Protein AF-A0A4S0MYA8-F1 (afdb_monomer)

Radius of gyration: 13.38 Å; Cα contacts (8 Å, |Δi|>4): 203; chains: 1; bounding box: 32×28×34 Å

Structure (mmCIF, N/CA/C/O backbone):
data_AF-A0A4S0MYA8-F1
#
_entry.id   AF-A0A4S0MYA8-F1
#
loop_
_atom_site.group_PDB
_atom_site.id
_atom_site.type_symbol
_atom_site.label_atom_id
_atom_site.label_alt_id
_atom_site.label_comp_id
_atom_site.label_asym_id
_atom_site.label_entity_id
_atom_site.label_seq_id
_atom_site.pdbx_PDB_ins_code
_atom_site.Cartn_x
_atom_site.Cartn_y
_atom_site.Cartn_z
_atom_site.occupancy
_atom_site.B_iso_or_equiv
_atom_site.auth_seq_id
_atom_site.auth_comp_id
_atom_site.auth_asym_id
_atom_site.auth_atom_id
_atom_site.pdbx_PDB_model_num
ATOM 1 N N . PHE A 1 1 ? 4.389 2.746 -5.463 1.00 95.88 1 PHE A N 1
ATOM 2 C CA . PHE A 1 1 ? 3.873 4.110 -5.664 1.00 95.88 1 PHE A CA 1
ATOM 3 C C . PHE A 1 1 ? 4.952 5.030 -6.208 1.00 95.88 1 PHE A C 1
ATOM 5 O O . PHE A 1 1 ? 4.753 5.531 -7.304 1.00 95.88 1 PHE A O 1
ATOM 12 N N . ASP A 1 2 ? 6.108 5.176 -5.557 1.00 93.31 2 ASP A N 1
ATOM 13 C CA . ASP A 1 2 ? 7.175 6.086 -6.024 1.00 93.31 2 ASP A CA 1
ATOM 14 C C . ASP A 1 2 ? 7.650 5.793 -7.456 1.00 93.31 2 ASP A C 1
ATOM 16 O O . ASP A 1 2 ? 7.649 6.679 -8.307 1.00 93.31 2 ASP A O 1
ATOM 20 N N . GLY A 1 3 ? 7.946 4.524 -7.767 1.00 94.81 3 GLY A N 1
ATOM 21 C CA . GLY A 1 3 ? 8.323 4.119 -9.128 1.00 94.81 3 GLY A CA 1
ATOM 22 C C . GLY A 1 3 ? 7.231 4.392 -10.170 1.00 94.81 3 GLY A C 1
ATOM 23 O O . GLY A 1 3 ? 7.537 4.800 -11.284 1.00 94.81 3 GLY A O 1
ATOM 24 N N . PHE A 1 4 ? 5.957 4.251 -9.787 1.00 97.12 4 PHE A N 1
ATOM 25 C CA . PHE A 1 4 ? 4.827 4.585 -10.658 1.00 97.12 4 PHE A CA 1
ATOM 26 C C . PHE A 1 4 ? 4.721 6.096 -10.884 1.00 97.12 4 PHE A C 1
ATOM 28 O O . PHE A 1 4 ? 4.477 6.524 -12.002 1.00 97.12 4 PHE A O 1
ATOM 35 N N . LYS A 1 5 ? 4.935 6.917 -9.848 1.00 96.19 5 LYS A N 1
ATOM 36 C CA . LYS A 1 5 ? 4.947 8.384 -9.970 1.00 96.19 5 LYS A CA 1
ATOM 37 C C . LYS A 1 5 ? 6.093 8.869 -10.861 1.00 96.19 5 LYS A C 1
ATOM 39 O O . LYS A 1 5 ? 5.908 9.817 -11.616 1.00 96.19 5 LYS A O 1
ATOM 44 N N . ALA A 1 6 ? 7.252 8.214 -10.787 1.00 96.88 6 ALA A N 1
ATOM 45 C CA . ALA A 1 6 ? 8.412 8.542 -11.608 1.00 96.88 6 ALA A CA 1
ATOM 46 C C . ALA A 1 6 ? 8.240 8.117 -13.077 1.00 96.88 6 ALA A C 1
ATOM 48 O O . ALA A 1 6 ? 8.582 8.877 -13.979 1.00 96.88 6 ALA A O 1
ATOM 49 N N . ASN A 1 7 ? 7.727 6.907 -13.324 1.00 98.19 7 ASN A N 1
ATOM 50 C CA . ASN A 1 7 ? 7.475 6.394 -14.669 1.00 98.19 7 ASN A CA 1
ATOM 51 C C . ASN A 1 7 ? 6.335 5.351 -14.652 1.00 98.19 7 ASN A C 1
ATOM 53 O O . ASN A 1 7 ? 6.590 4.169 -14.387 1.00 98.19 7 ASN A O 1
ATOM 57 N N . PRO A 1 8 ? 5.085 5.766 -14.941 1.00 97.75 8 PRO A N 1
ATOM 58 C CA . PRO A 1 8 ? 3.929 4.872 -14.920 1.00 97.75 8 PRO A CA 1
ATOM 59 C C . PRO A 1 8 ? 4.054 3.697 -15.893 1.00 97.75 8 PRO A C 1
ATOM 61 O O . PRO A 1 8 ? 3.770 2.563 -15.514 1.00 97.75 8 PRO A O 1
ATOM 64 N N . ASP A 1 9 ? 4.520 3.951 -17.118 1.00 98.19 9 ASP A N 1
ATOM 65 C CA . ASP A 1 9 ? 4.594 2.937 -18.174 1.00 98.19 9 ASP A CA 1
ATOM 66 C C . ASP A 1 9 ? 5.592 1.836 -17.812 1.00 98.19 9 ASP A C 1
ATOM 68 O O . ASP A 1 9 ? 5.288 0.647 -17.916 1.00 98.19 9 ASP A O 1
ATOM 72 N N . TYR A 1 10 ? 6.767 2.226 -17.311 1.00 98.31 10 TYR A N 1
ATOM 73 C CA . TYR A 1 10 ? 7.773 1.273 -16.853 1.00 98.31 10 TYR A CA 1
ATOM 74 C C . TYR A 1 10 ? 7.289 0.482 -15.635 1.00 98.31 10 TYR A C 1
ATOM 76 O O . TYR A 1 10 ? 7.420 -0.741 -15.598 1.00 98.31 10 TYR A O 1
ATOM 84 N N . ALA A 1 11 ? 6.676 1.155 -14.655 1.00 98.12 11 ALA A N 1
ATOM 85 C CA . ALA A 1 11 ? 6.140 0.489 -13.474 1.00 98.12 11 ALA A CA 1
ATOM 86 C C . ALA A 1 11 ? 5.066 -0.549 -13.840 1.00 98.12 11 ALA A C 1
ATOM 88 O O . ALA A 1 11 ? 5.095 -1.664 -13.317 1.00 98.12 11 ALA A O 1
ATOM 89 N N . LEU A 1 12 ? 4.159 -0.213 -14.764 1.00 98.31 12 LEU A N 1
ATOM 90 C CA . LEU A 1 12 ? 3.141 -1.133 -15.271 1.00 98.31 12 LEU A CA 1
ATOM 91 C C . LEU A 1 12 ? 3.758 -2.298 -16.044 1.00 98.31 12 LEU A C 1
ATOM 93 O O . LEU A 1 12 ? 3.357 -3.438 -15.823 1.00 98.31 12 LEU A O 1
ATOM 97 N N . ALA A 1 13 ? 4.751 -2.043 -16.899 1.00 98.38 13 ALA A N 1
ATOM 98 C CA . ALA A 1 13 ? 5.447 -3.095 -17.632 1.00 98.38 13 ALA A CA 1
ATOM 99 C C . ALA A 1 13 ? 6.129 -4.093 -16.681 1.00 98.38 13 ALA A C 1
ATOM 101 O O . ALA A 1 13 ? 5.962 -5.303 -16.842 1.00 98.38 13 ALA A O 1
ATOM 102 N N . CYS A 1 14 ? 6.834 -3.612 -15.650 1.00 98.19 14 CYS A N 1
ATOM 103 C CA . CYS A 1 14 ? 7.450 -4.467 -14.632 1.00 98.19 14 CYS A CA 1
ATOM 104 C C . CYS A 1 14 ? 6.407 -5.280 -13.857 1.00 98.19 14 CYS A C 1
ATOM 106 O O . CYS A 1 14 ? 6.548 -6.493 -13.706 1.00 98.19 14 CYS A O 1
ATOM 108 N N . ALA A 1 15 ? 5.354 -4.613 -13.383 1.00 98.06 15 ALA A N 1
ATOM 109 C CA . ALA A 1 15 ? 4.293 -5.228 -12.599 1.00 98.06 15 ALA A CA 1
ATOM 110 C C . ALA A 1 15 ? 3.556 -6.318 -13.399 1.00 98.06 15 ALA A C 1
ATOM 112 O O . ALA A 1 15 ? 3.371 -7.431 -12.908 1.00 98.06 15 ALA A O 1
ATOM 113 N N . ARG A 1 16 ? 3.214 -6.029 -14.659 1.00 98.06 16 ARG A N 1
ATOM 114 C CA . ARG A 1 16 ? 2.579 -6.979 -15.577 1.00 98.06 16 ARG A CA 1
ATOM 115 C C . ARG A 1 16 ? 3.504 -8.144 -15.905 1.00 98.06 16 ARG A C 1
ATOM 117 O O . ARG A 1 16 ? 3.068 -9.280 -15.840 1.00 98.06 16 ARG A O 1
ATOM 124 N N . THR A 1 17 ? 4.785 -7.883 -16.165 1.00 98.50 17 THR A N 1
ATOM 125 C CA . THR A 1 17 ? 5.769 -8.949 -16.422 1.00 98.50 17 THR A CA 1
ATOM 126 C C . THR A 1 17 ? 5.848 -9.924 -15.248 1.00 98.50 17 THR A C 1
ATOM 128 O O . THR A 1 17 ? 5.856 -11.133 -15.454 1.00 98.50 17 THR A O 1
ATOM 131 N N . ALA A 1 18 ? 5.873 -9.416 -14.011 1.00 98.31 18 ALA A N 1
ATOM 132 C CA . ALA A 1 18 ? 5.880 -10.262 -12.821 1.00 98.31 18 ALA A CA 1
ATOM 133 C C . ALA A 1 18 ? 4.588 -11.087 -12.694 1.00 98.31 18 ALA A C 1
ATOM 135 O O . ALA A 1 18 ? 4.652 -12.285 -12.418 1.00 98.31 18 ALA A O 1
ATOM 136 N N . TYR A 1 19 ? 3.430 -10.461 -12.922 1.00 98.44 19 TYR A N 1
ATOM 137 C CA . TYR A 1 19 ? 2.133 -11.135 -12.887 1.00 98.44 19 TYR A CA 1
ATOM 138 C C . TYR A 1 19 ? 2.019 -12.232 -13.957 1.00 98.44 19 TYR A C 1
ATOM 140 O O . TYR A 1 19 ? 1.725 -13.380 -13.626 1.00 98.44 19 TYR A O 1
ATOM 148 N N . ASP A 1 20 ? 2.347 -11.913 -15.211 1.00 98.19 20 ASP A N 1
ATOM 149 C CA . ASP A 1 20 ? 2.302 -12.839 -16.349 1.00 98.19 20 ASP A CA 1
ATOM 150 C C . ASP A 1 20 ? 3.299 -14.003 -16.178 1.00 98.19 20 ASP A C 1
ATOM 152 O O . ASP A 1 20 ? 3.049 -15.117 -16.638 1.00 98.19 20 ASP A O 1
ATOM 156 N N . ALA A 1 21 ? 4.406 -13.782 -15.457 1.00 98.56 21 ALA A N 1
ATOM 157 C CA . ALA A 1 21 ? 5.361 -14.825 -15.074 1.00 98.56 21 ALA A CA 1
ATOM 158 C C . ALA A 1 21 ? 4.872 -15.734 -13.923 1.00 98.56 21 ALA A C 1
ATOM 160 O O . ALA A 1 21 ? 5.586 -16.657 -13.526 1.00 98.56 21 ALA A O 1
ATOM 161 N N . GLY A 1 22 ? 3.671 -15.500 -13.382 1.00 98.19 22 GLY A N 1
ATOM 162 C CA . GLY A 1 22 ? 3.042 -16.334 -12.356 1.00 98.19 22 GLY A CA 1
ATOM 163 C C . GLY A 1 22 ? 3.215 -15.839 -10.919 1.00 98.19 22 GLY A C 1
ATOM 164 O O . GLY A 1 22 ? 2.959 -16.598 -9.980 1.00 98.19 22 GLY A O 1
ATOM 165 N N . ALA A 1 23 ? 3.639 -14.588 -10.703 1.00 98.25 23 ALA A N 1
ATOM 166 C CA . ALA A 1 23 ? 3.658 -14.020 -9.359 1.00 98.25 23 ALA A CA 1
ATOM 167 C C . ALA A 1 23 ? 2.236 -13.981 -8.778 1.00 98.25 23 ALA A C 1
ATOM 169 O O . ALA A 1 23 ? 1.333 -13.357 -9.333 1.00 98.25 23 ALA A O 1
ATOM 170 N N . ARG A 1 24 ? 2.040 -14.617 -7.616 1.00 97.31 24 ARG A N 1
ATOM 171 C CA . ARG A 1 24 ? 0.737 -14.618 -6.932 1.00 97.31 24 ARG A CA 1
ATOM 172 C C . ARG A 1 24 ? 0.299 -13.210 -6.526 1.00 97.31 24 ARG A C 1
ATOM 174 O O . ARG A 1 24 ? -0.887 -12.913 -6.607 1.00 97.31 24 ARG A O 1
ATOM 181 N N . TRP A 1 25 ? 1.248 -12.397 -6.069 1.00 98.31 25 TRP A N 1
ATOM 182 C CA . TRP A 1 25 ? 1.021 -11.042 -5.582 1.00 98.31 25 TRP A CA 1
ATOM 183 C C . TRP A 1 25 ? 1.995 -10.072 -6.238 1.00 98.31 25 TRP A C 1
ATOM 185 O O . TRP A 1 25 ? 3.204 -10.307 -6.220 1.00 98.31 25 TRP A O 1
ATOM 195 N N . VAL A 1 26 ? 1.474 -8.952 -6.731 1.00 98.56 26 VAL A N 1
ATOM 196 C CA . VAL A 1 26 ? 2.268 -7.768 -7.068 1.00 98.56 26 VAL A CA 1
ATOM 197 C C . VAL A 1 26 ? 2.015 -6.712 -5.998 1.00 98.56 26 VAL A C 1
ATOM 199 O O . VAL A 1 26 ? 0.893 -6.237 -5.827 1.00 98.56 26 VAL A O 1
ATOM 202 N N . VAL A 1 27 ? 3.058 -6.362 -5.245 1.00 98.56 27 VAL A N 1
ATOM 203 C CA . VAL A 1 27 ? 2.941 -5.467 -4.087 1.00 98.56 27 VAL A CA 1
ATOM 204 C C . VAL A 1 27 ? 3.366 -4.054 -4.468 1.00 98.56 27 VAL A C 1
ATOM 206 O O . VAL A 1 27 ? 4.473 -3.825 -4.952 1.00 98.56 27 VAL A O 1
ATOM 209 N N . LEU A 1 28 ? 2.475 -3.093 -4.238 1.00 98.31 28 LEU A N 1
ATOM 210 C CA . LEU A 1 28 ? 2.709 -1.678 -4.484 1.00 98.31 28 LEU A CA 1
ATOM 211 C C . LEU A 1 28 ? 3.292 -1.029 -3.221 1.00 98.31 28 LEU A C 1
ATOM 213 O O . LEU A 1 28 ? 2.623 -0.955 -2.191 1.00 98.31 28 LEU A O 1
ATOM 217 N N . CYS A 1 29 ? 4.531 -0.540 -3.308 1.00 97.88 29 CYS A N 1
ATOM 218 C CA . CYS A 1 29 ? 5.252 0.013 -2.153 1.00 97.88 29 CYS A CA 1
ATOM 219 C C . CYS A 1 29 ? 5.233 1.549 -2.124 1.00 97.88 29 CYS A C 1
ATOM 221 O O . CYS A 1 29 ? 5.555 2.185 -3.132 1.00 97.88 29 CYS A O 1
ATOM 223 N N . ASP A 1 30 ? 4.858 2.154 -0.996 1.00 97.25 30 ASP A N 1
ATOM 224 C CA . ASP A 1 30 ? 5.001 3.594 -0.718 1.00 97.25 30 ASP A CA 1
ATOM 225 C C . ASP A 1 30 ? 6.281 3.783 0.090 1.00 97.25 30 ASP A C 1
ATOM 227 O O . ASP A 1 30 ? 6.251 3.893 1.314 1.00 97.25 30 ASP A O 1
ATOM 231 N N . THR A 1 31 ? 7.422 3.686 -0.594 1.00 92.50 31 THR A N 1
ATOM 232 C CA . THR A 1 31 ? 8.740 3.598 0.043 1.00 92.50 31 THR A CA 1
ATOM 233 C C . THR A 1 31 ? 9.081 4.880 0.790 1.00 92.50 31 THR A C 1
ATOM 235 O O . THR A 1 31 ? 9.627 4.800 1.887 1.00 92.50 31 THR A O 1
ATOM 238 N N . ASN A 1 32 ? 8.719 6.039 0.239 1.00 93.06 32 ASN A N 1
ATOM 239 C CA . ASN A 1 32 ? 8.917 7.338 0.879 1.00 93.06 32 ASN A CA 1
ATOM 240 C C . ASN A 1 32 ? 7.905 7.643 2.008 1.00 93.06 32 ASN A C 1
ATOM 242 O O . ASN A 1 32 ? 8.119 8.584 2.763 1.00 93.06 32 ASN A O 1
ATOM 246 N N . GLY A 1 33 ? 6.793 6.901 2.114 1.00 94.00 33 GLY A N 1
ATOM 247 C CA . GLY A 1 33 ? 5.764 7.101 3.153 1.00 94.00 33 GLY A CA 1
ATOM 248 C C . GLY A 1 33 ? 4.991 8.426 3.057 1.00 94.00 33 GLY A C 1
ATOM 249 O O . GLY A 1 33 ? 4.453 8.923 4.052 1.00 94.00 33 GLY A O 1
ATOM 250 N N . GLY A 1 34 ? 4.978 9.036 1.868 1.00 93.94 34 GLY A N 1
ATOM 251 C CA . GLY A 1 34 ? 4.415 10.368 1.623 1.00 93.94 34 GLY A CA 1
ATOM 252 C C . GLY A 1 34 ? 3.226 10.397 0.664 1.00 93.94 34 GLY A C 1
ATOM 253 O O . GLY A 1 34 ? 2.701 11.477 0.384 1.00 93.94 34 GLY A O 1
ATOM 254 N N . THR A 1 35 ? 2.810 9.250 0.121 1.00 97.56 35 THR A N 1
ATOM 255 C CA . THR A 1 35 ? 1.677 9.200 -0.812 1.00 97.56 35 THR A CA 1
ATOM 256 C C . THR A 1 35 ? 0.372 9.451 -0.060 1.00 97.56 35 THR A C 1
ATOM 258 O O . THR A 1 35 ? 0.186 8.937 1.037 1.00 97.56 35 THR A O 1
ATOM 261 N N . GLN A 1 36 ? -0.540 10.244 -0.625 1.00 97.69 36 GLN A N 1
ATOM 262 C CA . GLN A 1 36 ? -1.829 10.519 0.016 1.00 97.69 36 GLN A CA 1
ATOM 263 C C . GLN A 1 36 ? -2.894 9.467 -0.350 1.00 97.69 36 GLN A C 1
ATOM 265 O O . GLN A 1 36 ? -2.842 8.912 -1.453 1.00 97.69 36 GLN A O 1
ATOM 270 N N . PRO A 1 37 ? -3.918 9.227 0.495 1.00 98.44 37 PRO A N 1
ATOM 271 C CA . PRO A 1 37 ? -4.919 8.181 0.252 1.00 98.44 37 PRO A CA 1
ATOM 272 C C . PRO A 1 37 ? -5.642 8.280 -1.102 1.00 98.44 37 PRO A C 1
ATOM 274 O O . PRO A 1 37 ? -5.902 7.269 -1.757 1.00 98.44 37 PRO A O 1
ATOM 277 N N . SER A 1 38 ? -5.935 9.498 -1.566 1.00 98.25 38 SER A N 1
ATOM 278 C CA . SER A 1 38 ? -6.554 9.732 -2.879 1.00 98.25 38 SER A CA 1
ATOM 279 C C . SER A 1 38 ? -5.629 9.364 -4.044 1.00 98.25 38 SER A C 1
ATOM 281 O O . SER A 1 38 ? -6.085 8.809 -5.046 1.00 98.25 38 SER A O 1
ATOM 283 N N . GLU A 1 39 ? -4.326 9.619 -3.909 1.00 97.94 39 GLU A N 1
ATOM 284 C CA . GLU A 1 39 ? -3.323 9.198 -4.887 1.00 97.94 39 GLU A CA 1
ATOM 285 C C . GLU A 1 39 ? -3.174 7.677 -4.901 1.00 97.94 39 GLU A C 1
ATOM 287 O O . GLU A 1 39 ? -3.101 7.092 -5.981 1.00 97.94 39 GLU A O 1
ATOM 292 N N . VAL A 1 40 ? -3.171 7.030 -3.725 1.00 98.69 40 VAL A N 1
ATOM 293 C CA . VAL A 1 40 ? -3.137 5.564 -3.616 1.00 98.69 40 VAL A CA 1
ATOM 294 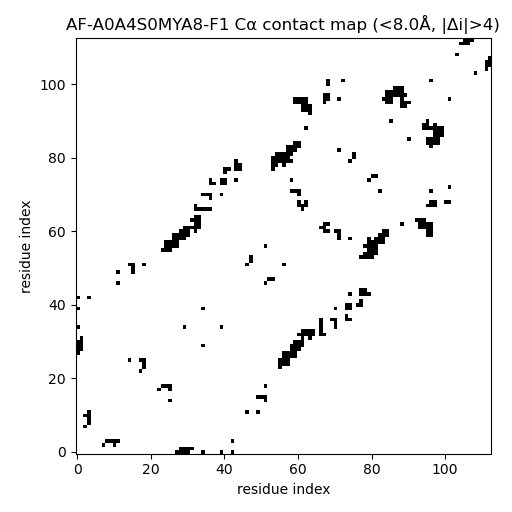C C . VAL A 1 40 ? -4.289 4.953 -4.404 1.00 98.69 40 VAL A C 1
ATOM 296 O O . VAL A 1 40 ? -4.042 4.107 -5.262 1.00 98.69 40 VAL A O 1
ATOM 299 N N . ARG A 1 41 ? -5.522 5.424 -4.174 1.00 98.62 41 ARG A N 1
ATOM 300 C CA . ARG A 1 41 ? -6.711 4.949 -4.892 1.00 98.62 41 ARG A CA 1
ATOM 301 C C . ARG A 1 41 ? -6.548 5.087 -6.408 1.00 98.62 41 ARG A C 1
ATOM 303 O O . ARG A 1 41 ? -6.663 4.095 -7.121 1.00 98.62 41 ARG A O 1
ATOM 310 N N . SER A 1 42 ? -6.190 6.281 -6.889 1.00 98.56 42 SER A N 1
ATOM 311 C CA . SER A 1 42 ? -6.021 6.529 -8.329 1.00 98.56 42 SER A CA 1
ATOM 312 C C . SER A 1 42 ? -4.923 5.664 -8.958 1.00 98.56 42 SER A C 1
ATOM 314 O O . SER A 1 42 ? -5.070 5.191 -10.085 1.00 98.56 42 SER A O 1
ATOM 316 N N . ILE A 1 43 ? -3.809 5.449 -8.255 1.00 98.56 43 ILE A N 1
ATOM 317 C CA . ILE A 1 43 ? -2.711 4.615 -8.757 1.00 98.56 43 ILE A CA 1
ATOM 318 C C . ILE A 1 43 ? -3.130 3.142 -8.790 1.00 98.56 43 ILE A C 1
ATOM 320 O O . ILE A 1 43 ? -2.878 2.479 -9.793 1.00 98.56 43 ILE A O 1
ATOM 324 N N . VAL A 1 44 ? -3.800 2.635 -7.752 1.00 98.75 44 VAL A N 1
ATOM 325 C CA . VAL A 1 44 ? -4.320 1.257 -7.734 1.00 98.75 44 VAL A CA 1
ATOM 326 C C . VAL A 1 44 ? -5.300 1.031 -8.886 1.00 98.75 44 VAL A C 1
ATOM 328 O O . VAL A 1 44 ? -5.139 0.069 -9.631 1.00 98.75 44 VAL A O 1
ATOM 331 N N . GLU A 1 45 ? -6.255 1.939 -9.098 1.00 98.69 45 GLU A N 1
ATOM 332 C CA . GLU A 1 45 ? -7.217 1.859 -10.207 1.00 98.69 45 GLU A CA 1
ATOM 333 C C . GLU A 1 45 ? -6.515 1.810 -11.574 1.00 98.69 45 GLU A C 1
ATOM 335 O O . GLU A 1 45 ? -6.895 1.023 -12.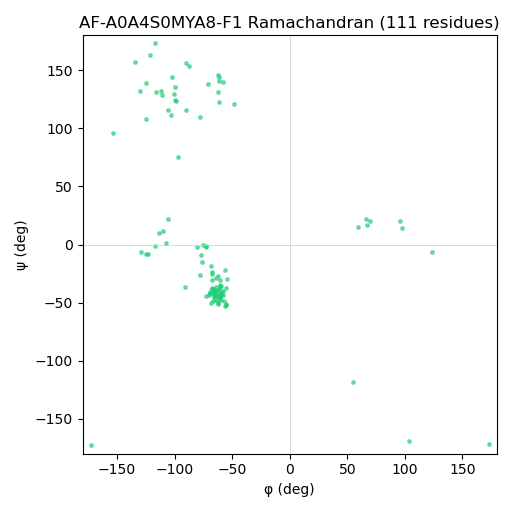441 1.00 98.69 45 GLU A O 1
ATOM 340 N N . LYS A 1 4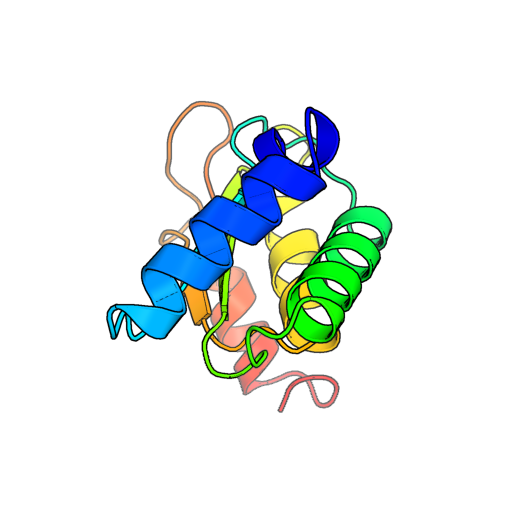6 ? -5.443 2.593 -11.762 1.00 98.56 46 LYS A N 1
ATOM 341 C CA . LYS A 1 46 ? -4.623 2.555 -12.985 1.00 98.56 46 LYS A CA 1
ATOM 342 C C . LYS A 1 46 ? -3.862 1.243 -13.144 1.00 98.56 46 LYS A C 1
ATOM 344 O O . LYS A 1 46 ? -3.754 0.755 -14.262 1.00 98.56 46 LYS A O 1
ATOM 349 N N . VAL A 1 47 ? -3.341 0.666 -12.061 1.00 98.56 47 VAL A N 1
ATOM 350 C CA . VAL A 1 47 ? -2.672 -0.646 -12.099 1.00 98.56 47 VAL A CA 1
ATOM 351 C C . VAL A 1 47 ? -3.664 -1.751 -12.466 1.00 98.56 47 VAL A C 1
ATOM 353 O O . VAL A 1 47 ? -3.355 -2.591 -13.313 1.00 98.56 47 VAL A O 1
ATOM 356 N N . ILE A 1 48 ? -4.881 -1.698 -11.918 1.00 98.50 48 ILE A N 1
ATOM 357 C CA . ILE A 1 48 ? -5.962 -2.626 -12.264 1.00 98.50 48 ILE A CA 1
ATOM 358 C C . ILE A 1 48 ? -6.387 -2.456 -13.726 1.00 98.50 48 ILE A C 1
ATOM 360 O O . ILE A 1 48 ? -6.435 -3.436 -14.467 1.00 98.50 48 ILE A O 1
ATOM 364 N N . GLY A 1 49 ? -6.612 -1.220 -14.183 1.00 98.12 49 GLY A N 1
ATOM 365 C CA . GLY A 1 49 ? -6.890 -0.918 -15.593 1.00 98.12 49 GLY A CA 1
ATOM 366 C C . GLY A 1 49 ? -5.734 -1.291 -16.532 1.00 98.12 49 GLY A C 1
ATOM 367 O O . GLY A 1 49 ? -5.955 -1.639 -17.689 1.00 98.12 49 GLY A O 1
ATOM 368 N N . GLY A 1 50 ? -4.506 -1.295 -16.010 1.00 96.81 50 GLY A N 1
ATOM 369 C CA . GLY A 1 50 ? -3.296 -1.792 -16.659 1.00 96.81 50 GLY A CA 1
ATOM 370 C C . GLY A 1 50 ? -3.217 -3.316 -16.750 1.00 96.81 50 GLY A C 1
ATOM 371 O O . GLY A 1 50 ? -2.265 -3.822 -17.344 1.00 96.81 50 GLY A O 1
ATOM 372 N N . GLY A 1 51 ? -4.214 -4.036 -16.224 1.00 96.62 51 GLY A N 1
ATOM 373 C CA . GLY A 1 51 ? -4.465 -5.466 -16.407 1.00 96.62 51 GLY A CA 1
ATOM 374 C C . GLY A 1 51 ? -3.915 -6.389 -15.328 1.00 96.62 51 GLY A C 1
ATOM 375 O O . GLY A 1 51 ? -3.774 -7.578 -15.595 1.00 96.62 51 GLY A O 1
ATOM 376 N N . ILE A 1 52 ? -3.621 -5.868 -14.134 1.00 98.12 52 ILE A N 1
ATOM 377 C CA . ILE A 1 52 ? -3.295 -6.692 -12.963 1.00 98.12 52 ILE A CA 1
ATOM 378 C C . ILE A 1 52 ? -4.522 -6.725 -12.046 1.00 98.12 52 ILE A C 1
ATOM 380 O O . ILE A 1 52 ? -4.870 -5.689 -11.479 1.00 98.12 52 ILE A O 1
ATOM 384 N N . PRO A 1 53 ? -5.204 -7.870 -11.886 1.00 98.12 53 PRO A N 1
ATOM 385 C CA . PRO A 1 53 ? -6.409 -7.954 -11.066 1.00 98.12 53 PRO A CA 1
ATOM 386 C C . PRO A 1 53 ? -6.165 -7.531 -9.611 1.00 98.12 53 PRO A C 1
ATOM 388 O O . PRO A 1 53 ? -5.144 -7.876 -9.018 1.00 98.12 53 PRO A O 1
ATOM 391 N N . GLY A 1 54 ? -7.111 -6.800 -9.014 1.00 97.94 54 GLY A N 1
ATOM 392 C CA . GLY A 1 54 ? -6.976 -6.290 -7.641 1.00 97.94 54 GLY A CA 1
ATOM 393 C C . GLY A 1 54 ? -6.820 -7.386 -6.577 1.00 97.94 54 GLY A C 1
ATOM 394 O O . GLY A 1 54 ? -6.098 -7.209 -5.595 1.00 97.94 54 GLY A O 1
ATOM 395 N N . ASP A 1 55 ? -7.407 -8.561 -6.811 1.00 97.81 55 ASP A N 1
ATOM 396 C CA . ASP A 1 55 ? -7.255 -9.757 -5.976 1.00 97.81 55 ASP A CA 1
ATOM 397 C C . ASP A 1 55 ? -5.886 -10.446 -6.095 1.00 97.81 55 ASP A C 1
ATOM 399 O O . ASP A 1 55 ? -5.606 -11.377 -5.343 1.00 97.81 55 ASP A O 1
ATOM 403 N N . HIS A 1 56 ? -5.010 -9.923 -6.954 1.00 98.44 56 HIS A N 1
ATOM 404 C CA . HIS A 1 56 ? -3.589 -10.251 -7.059 1.00 98.44 56 HIS A CA 1
ATOM 405 C C . HIS A 1 56 ? -2.673 -9.073 -6.681 1.00 98.44 56 HIS A C 1
ATOM 407 O O . HIS A 1 56 ? -1.452 -9.146 -6.852 1.00 98.44 56 HIS A O 1
ATOM 413 N N . LEU A 1 57 ? -3.228 -7.989 -6.127 1.00 98.75 57 LEU A N 1
ATOM 414 C CA . LEU A 1 57 ? -2.462 -6.839 -5.654 1.00 98.75 57 LEU A CA 1
ATOM 415 C C . LEU A 1 57 ? -2.302 -6.825 -4.133 1.00 98.75 57 LEU A C 1
ATOM 417 O O . LEU A 1 57 ? -3.217 -7.164 -3.374 1.00 98.75 57 LEU A O 1
ATOM 421 N N . GLY A 1 5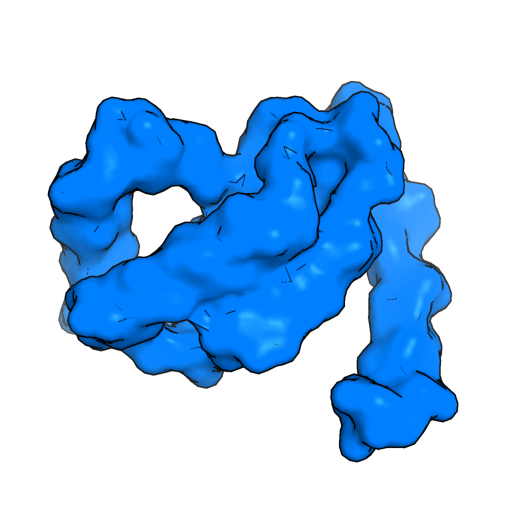8 ? -1.128 -6.359 -3.707 1.00 98.69 58 GLY A N 1
ATOM 422 C CA . GLY A 1 58 ? -0.818 -6.013 -2.325 1.00 98.69 58 GLY A CA 1
ATOM 423 C C . GLY A 1 58 ? -0.391 -4.553 -2.160 1.00 98.69 58 GLY A C 1
ATOM 424 O O . GLY A 1 58 ? -0.000 -3.900 -3.127 1.00 98.69 58 GLY A O 1
ATOM 425 N N . ILE A 1 59 ? -0.415 -4.052 -0.926 1.00 98.81 59 ILE A N 1
ATOM 426 C CA . ILE A 1 59 ? 0.146 -2.748 -0.544 1.00 98.81 59 ILE A CA 1
ATOM 427 C C . ILE A 1 59 ? 1.160 -2.894 0.593 1.00 98.81 59 ILE A C 1
ATOM 429 O O . ILE A 1 59 ? 0.914 -3.628 1.547 1.00 98.81 59 ILE A O 1
ATOM 433 N N . HIS A 1 60 ? 2.268 -2.156 0.505 1.00 98.69 60 HIS A N 1
ATOM 434 C CA . HIS A 1 60 ? 3.219 -1.926 1.597 1.00 98.69 60 HIS A CA 1
ATOM 435 C C . HIS A 1 60 ? 3.391 -0.417 1.791 1.00 98.69 60 HIS A C 1
ATOM 437 O O . HIS A 1 60 ? 3.981 0.250 0.938 1.00 98.69 60 HIS A O 1
ATOM 443 N N . ALA A 1 61 ? 2.852 0.131 2.881 1.00 98.50 61 ALA A N 1
ATOM 444 C CA . ALA A 1 61 ? 2.879 1.568 3.153 1.00 98.50 61 ALA A CA 1
ATOM 445 C C . ALA A 1 61 ? 3.768 1.907 4.356 1.00 98.50 61 ALA A C 1
ATOM 447 O O . ALA A 1 61 ? 3.635 1.291 5.418 1.00 98.50 61 ALA A O 1
ATOM 448 N N . HIS A 1 62 ? 4.635 2.908 4.186 1.00 98.56 62 HIS A N 1
ATOM 449 C CA . HIS A 1 62 ? 5.392 3.527 5.274 1.00 98.56 62 HIS A CA 1
ATOM 450 C C . HIS A 1 62 ? 4.641 4.717 5.883 1.00 98.56 62 HIS A C 1
ATOM 452 O O . HIS A 1 62 ? 3.779 5.314 5.237 1.00 98.56 62 HIS A O 1
ATOM 458 N N . ASP A 1 63 ? 4.960 5.040 7.138 1.00 98.38 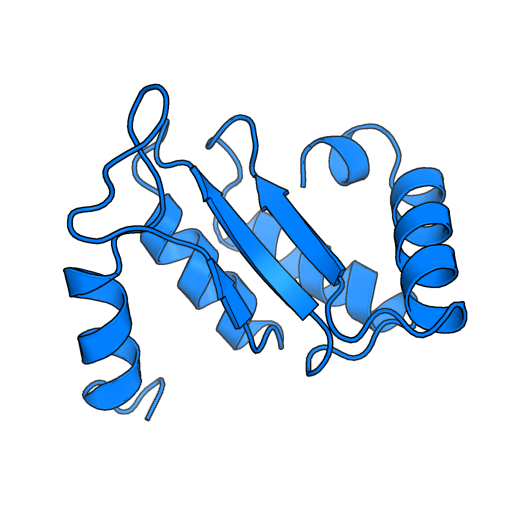63 ASP A N 1
ATOM 459 C CA . ASP A 1 63 ? 4.200 5.982 7.971 1.00 98.38 63 ASP A CA 1
ATOM 460 C C . ASP A 1 63 ? 4.873 7.353 8.155 1.00 98.38 63 ASP A C 1
ATOM 462 O O . ASP A 1 63 ? 4.564 8.079 9.095 1.00 98.38 63 ASP A O 1
ATOM 466 N N . ASP A 1 64 ? 5.785 7.743 7.258 1.00 98.25 64 ASP A N 1
ATOM 467 C CA . ASP A 1 64 ? 6.541 9.009 7.329 1.00 98.25 64 ASP A CA 1
ATOM 468 C C . ASP A 1 64 ? 5.654 10.261 7.439 1.00 98.25 64 ASP A C 1
ATOM 470 O O . ASP A 1 64 ? 6.037 11.247 8.066 1.00 98.25 64 ASP A O 1
ATOM 474 N N . THR A 1 65 ? 4.444 10.215 6.877 1.00 96.94 65 THR A N 1
ATOM 475 C CA . THR A 1 65 ? 3.439 11.289 6.986 1.00 96.94 65 THR A CA 1
ATOM 476 C C . THR A 1 65 ? 2.229 10.921 7.854 1.00 96.94 65 THR A C 1
ATOM 478 O O . THR A 1 65 ? 1.221 11.632 7.852 1.00 96.94 65 THR A O 1
ATOM 481 N N . GLY A 1 66 ? 2.302 9.815 8.603 1.00 97.62 66 GLY A N 1
ATOM 482 C CA . GLY A 1 66 ? 1.211 9.319 9.451 1.00 97.62 66 GLY A CA 1
ATOM 483 C C . GLY A 1 66 ? 0.007 8.774 8.672 1.00 97.62 66 GLY A C 1
ATOM 484 O O . GLY A 1 66 ? -1.109 8.752 9.194 1.00 97.62 66 GLY A O 1
ATOM 485 N N . GLN A 1 67 ? 0.196 8.413 7.398 1.00 98.00 67 GLN A N 1
ATOM 486 C CA . GLN A 1 67 ? -0.872 7.970 6.497 1.00 98.00 67 GLN A CA 1
ATOM 487 C C . GLN A 1 67 ? -0.846 6.465 6.203 1.00 98.00 67 GLN A C 1
ATOM 489 O O . GLN A 1 67 ? -1.708 5.999 5.463 1.00 98.00 67 GLN A O 1
ATOM 494 N N . ALA A 1 68 ? 0.067 5.661 6.760 1.00 98.56 68 ALA A N 1
ATOM 495 C CA . ALA A 1 68 ? 0.240 4.268 6.329 1.00 98.56 68 ALA A CA 1
ATOM 496 C C . ALA A 1 68 ? -1.033 3.423 6.487 1.00 98.56 68 ALA A C 1
ATOM 498 O O . ALA A 1 68 ? -1.386 2.635 5.604 1.00 98.56 68 ALA A O 1
ATOM 499 N N . VAL A 1 69 ? -1.759 3.612 7.594 1.00 98.62 69 VAL A N 1
ATOM 500 C CA . VAL A 1 69 ? -3.046 2.942 7.844 1.00 98.62 69 VAL A CA 1
ATOM 501 C C . VAL A 1 69 ? -4.110 3.416 6.852 1.00 98.62 69 VAL A C 1
ATOM 503 O O . VAL A 1 69 ? -4.775 2.588 6.232 1.00 98.62 69 VAL A O 1
ATOM 506 N N . ALA A 1 70 ? -4.246 4.731 6.662 1.00 98.50 70 ALA A N 1
ATOM 507 C CA . ALA A 1 70 ? -5.231 5.308 5.747 1.00 98.50 70 ALA A CA 1
ATOM 508 C C . ALA A 1 70 ? -4.972 4.887 4.291 1.00 98.50 70 ALA A C 1
ATOM 510 O O . ALA A 1 70 ? -5.894 4.469 3.595 1.00 98.50 70 ALA A O 1
ATOM 511 N N . ASN A 1 71 ? -3.712 4.904 3.861 1.00 98.75 71 ASN A N 1
ATOM 512 C CA . ASN A 1 71 ? -3.266 4.436 2.551 1.00 98.75 71 ASN A CA 1
ATOM 513 C C . ASN A 1 71 ? -3.572 2.952 2.340 1.00 98.75 71 ASN A C 1
ATOM 515 O O . ASN A 1 71 ? -4.062 2.568 1.280 1.00 98.75 71 ASN A O 1
ATOM 519 N N . SER A 1 72 ? -3.333 2.120 3.356 1.00 98.75 72 SER A N 1
ATOM 520 C CA . SER A 1 72 ? -3.630 0.686 3.287 1.00 98.75 72 SER A CA 1
ATOM 521 C C . SER A 1 72 ? -5.123 0.421 3.081 1.00 98.75 72 SER A C 1
ATOM 523 O O . SER A 1 72 ? -5.492 -0.390 2.234 1.00 98.75 72 SER A O 1
ATOM 525 N N . LEU A 1 73 ? -5.990 1.138 3.802 1.00 98.56 73 LEU A N 1
ATOM 526 C CA . LEU A 1 73 ? -7.443 1.017 3.649 1.00 98.56 73 LEU A CA 1
ATOM 527 C C . LEU A 1 73 ? -7.925 1.575 2.303 1.00 98.56 73 LEU A C 1
ATOM 529 O O . LEU A 1 73 ? -8.719 0.924 1.630 1.00 98.56 73 LEU A O 1
ATOM 533 N N . ALA A 1 74 ? -7.385 2.714 1.859 1.00 98.50 74 ALA A N 1
ATOM 534 C CA . ALA A 1 74 ? -7.706 3.292 0.554 1.00 98.50 74 ALA A CA 1
ATOM 535 C C . ALA A 1 74 ? -7.346 2.349 -0.605 1.00 98.50 74 ALA A C 1
ATOM 537 O O . ALA A 1 74 ? -8.081 2.259 -1.589 1.00 98.50 74 ALA A O 1
ATOM 538 N N . ALA A 1 75 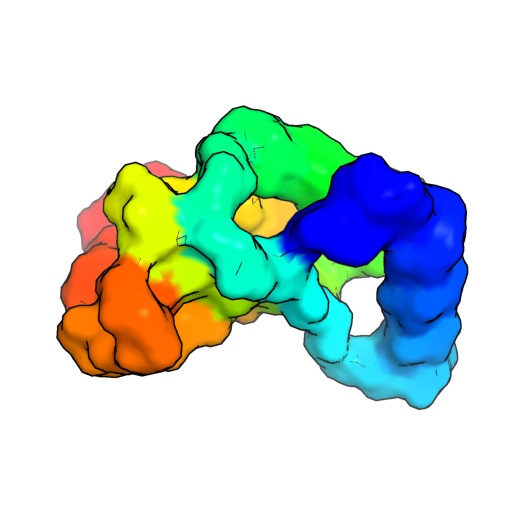? -6.244 1.604 -0.485 1.00 98.62 75 ALA A N 1
ATOM 539 C CA . ALA A 1 75 ? -5.886 0.576 -1.452 1.00 98.62 75 ALA A CA 1
ATOM 540 C C . ALA A 1 75 ? -6.890 -0.587 -1.464 1.00 98.62 75 ALA A C 1
ATOM 542 O O . ALA A 1 75 ? -7.253 -1.061 -2.542 1.00 98.62 75 ALA A O 1
ATOM 543 N N . VAL A 1 76 ? -7.367 -1.031 -0.293 1.00 98.25 76 VAL A N 1
ATOM 544 C CA . VAL A 1 76 ? -8.398 -2.081 -0.194 1.00 98.25 76 VAL A CA 1
ATOM 545 C C . VAL A 1 76 ? -9.698 -1.649 -0.868 1.00 98.25 76 VAL A C 1
ATOM 547 O O . VAL A 1 76 ? -10.258 -2.418 -1.655 1.00 98.25 76 VAL A O 1
ATOM 550 N N . GLU A 1 77 ? -10.145 -0.416 -0.616 1.00 98.00 77 GLU A N 1
ATOM 551 C CA . GLU A 1 77 ? -11.324 0.173 -1.267 1.00 98.00 77 GLU A CA 1
ATOM 552 C C . GLU A 1 77 ? -11.165 0.232 -2.791 1.00 98.00 77 GLU A C 1
ATOM 554 O O . GLU A 1 77 ? -12.128 0.009 -3.521 1.00 98.00 77 GLU A O 1
ATOM 559 N N . ALA A 1 78 ? -9.946 0.486 -3.274 1.00 98.38 78 ALA A N 1
ATOM 560 C CA . ALA A 1 78 ? -9.613 0.511 -4.696 1.00 98.38 78 ALA A CA 1
ATOM 561 C C . ALA A 1 78 ? -9.464 -0.889 -5.328 1.00 98.38 78 ALA A C 1
ATOM 563 O O . ALA A 1 78 ? -9.353 -0.997 -6.547 1.00 98.38 78 ALA A O 1
ATOM 564 N N . GLY A 1 79 ? -9.467 -1.962 -4.528 1.00 97.88 79 GLY A N 1
ATOM 565 C CA . GLY A 1 79 ? -9.482 -3.346 -5.011 1.00 97.88 79 GLY A CA 1
ATOM 566 C C . GLY A 1 79 ? -8.337 -4.239 -4.529 1.00 97.88 79 GLY A C 1
ATOM 567 O O . GLY A 1 79 ? -8.405 -5.440 -4.774 1.00 97.88 79 GLY A O 1
ATOM 568 N N . VAL A 1 80 ? -7.330 -3.712 -3.820 1.00 98.25 80 VAL A N 1
ATOM 569 C CA . VAL A 1 80 ? -6.220 -4.505 -3.245 1.00 98.25 80 VAL A CA 1
ATOM 570 C C . VAL A 1 80 ? -6.740 -5.521 -2.224 1.00 98.25 80 VAL A C 1
ATOM 572 O O . VAL A 1 80 ? -7.708 -5.255 -1.503 1.00 98.25 80 VAL A O 1
ATOM 575 N N . ARG A 1 81 ? -6.100 -6.696 -2.137 1.00 97.56 81 ARG A N 1
ATOM 576 C CA . ARG A 1 81 ? -6.504 -7.769 -1.204 1.00 97.56 81 ARG A CA 1
ATOM 577 C C . ARG A 1 81 ? -5.421 -8.237 -0.235 1.00 97.56 81 ARG A C 1
ATOM 579 O O . ARG A 1 81 ? -5.743 -8.962 0.703 1.00 97.56 81 ARG A O 1
ATOM 586 N N . GLN A 1 82 ? -4.177 -7.788 -0.387 1.0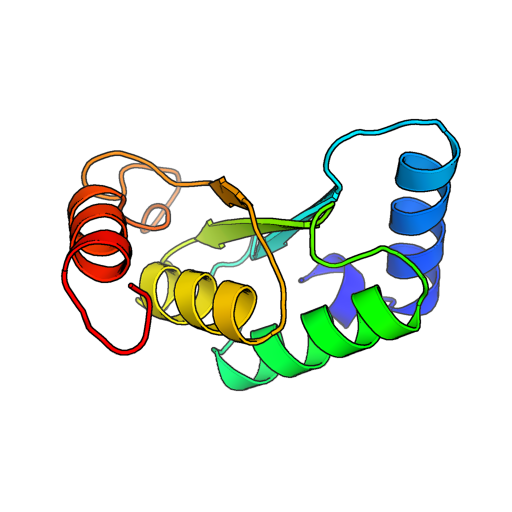0 98.44 82 GLN A N 1
ATOM 587 C CA . GLN A 1 82 ? -3.118 -8.018 0.596 1.00 98.44 82 GLN A CA 1
ATOM 588 C C . GLN A 1 82 ? -2.624 -6.695 1.197 1.00 98.44 82 GLN A C 1
ATOM 590 O O . GLN A 1 82 ? -2.267 -5.772 0.474 1.00 98.44 82 GLN A O 1
ATOM 595 N N . ILE A 1 83 ? -2.533 -6.624 2.524 1.00 98.62 83 ILE A N 1
ATOM 596 C CA . ILE A 1 83 ? -1.845 -5.535 3.229 1.00 98.62 83 ILE A CA 1
ATOM 597 C C . ILE A 1 83 ? -0.577 -6.103 3.866 1.00 98.62 83 ILE A C 1
ATOM 599 O O . ILE A 1 83 ? -0.640 -7.099 4.588 1.00 98.62 83 ILE A O 1
ATOM 603 N N . GLN A 1 84 ? 0.560 -5.460 3.615 1.00 98.69 84 GLN A N 1
ATOM 604 C CA . GLN A 1 84 ? 1.807 -5.662 4.341 1.00 98.69 84 GLN A CA 1
ATOM 605 C C . GLN A 1 84 ? 1.981 -4.550 5.374 1.00 98.69 84 GLN A C 1
ATOM 607 O O . GLN A 1 84 ? 1.741 -3.374 5.109 1.00 98.69 84 GLN A O 1
ATOM 612 N N . GLY A 1 85 ? 2.386 -4.949 6.571 1.00 98.25 85 GLY A N 1
ATOM 613 C CA . GLY A 1 85 ? 2.579 -4.066 7.707 1.00 98.25 85 GLY A CA 1
ATOM 614 C C . GLY A 1 85 ? 3.226 -4.829 8.851 1.00 98.25 85 GLY A C 1
ATOM 615 O O . GLY A 1 85 ? 3.616 -5.990 8.704 1.00 98.25 85 GLY A O 1
ATOM 616 N N . THR A 1 86 ? 3.322 -4.190 10.008 1.00 98.75 86 THR A N 1
ATOM 617 C CA . THR A 1 86 ? 3.942 -4.778 11.198 1.00 98.75 86 THR A CA 1
ATOM 618 C C . THR A 1 86 ? 3.089 -4.546 12.441 1.00 98.75 86 THR A C 1
ATOM 620 O O . THR A 1 86 ? 2.262 -3.631 12.512 1.00 98.75 86 THR A O 1
ATOM 623 N N . LEU A 1 87 ? 3.269 -5.401 13.451 1.00 98.38 87 LEU A N 1
ATOM 624 C CA . LEU A 1 87 ? 2.647 -5.199 14.759 1.00 98.38 87 LEU A CA 1
ATOM 625 C C . LEU A 1 87 ? 3.181 -3.896 15.369 1.00 98.38 87 LEU A C 1
ATOM 627 O O . LEU A 1 87 ? 4.388 -3.672 15.379 1.00 98.38 87 LEU A O 1
ATOM 631 N N . ASN A 1 88 ? 2.288 -3.038 15.861 1.00 98.06 88 ASN A N 1
ATOM 632 C CA . ASN A 1 88 ? 2.605 -1.691 16.356 1.00 98.06 88 ASN A CA 1
ATOM 633 C C . ASN A 1 88 ? 3.252 -0.755 15.320 1.00 98.06 88 ASN A C 1
ATOM 635 O O . ASN A 1 88 ? 3.800 0.273 15.703 1.00 98.06 88 ASN A O 1
ATOM 639 N N . GLY A 1 89 ? 3.205 -1.089 14.026 1.00 98.06 89 GLY A N 1
ATOM 640 C CA . GLY A 1 89 ? 3.768 -0.250 12.966 1.00 98.06 89 GLY A CA 1
ATOM 641 C C . GLY A 1 89 ? 5.294 -0.126 12.997 1.00 98.06 89 GLY A C 1
ATOM 642 O O . GLY A 1 89 ? 5.842 0.760 12.353 1.00 98.06 89 GLY A O 1
ATOM 643 N N . ILE A 1 90 ? 6.015 -0.997 13.712 1.00 98.25 90 ILE A N 1
ATOM 644 C CA . ILE A 1 90 ? 7.482 -0.930 13.772 1.00 98.25 90 ILE A CA 1
ATOM 645 C C . ILE A 1 90 ? 8.124 -1.118 12.389 1.00 98.25 90 ILE A C 1
ATOM 647 O O . ILE A 1 90 ? 7.687 -1.940 11.579 1.00 98.25 90 ILE A O 1
ATOM 651 N N . GLY A 1 91 ? 9.180 -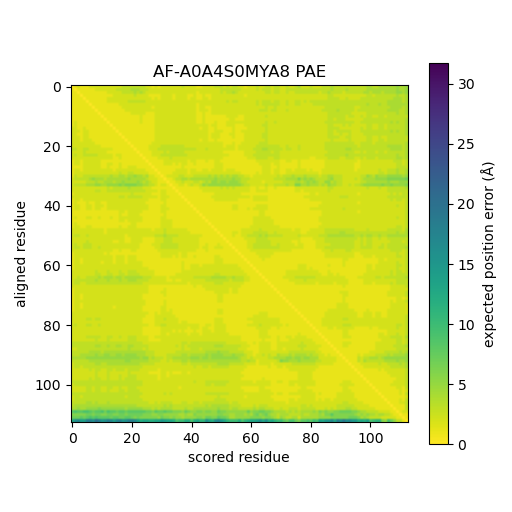0.371 12.099 1.00 96.94 91 GLY A N 1
ATOM 652 C CA . GLY A 1 91 ? 9.812 -0.403 10.787 1.00 96.94 91 GLY A CA 1
ATOM 653 C C . GLY A 1 91 ? 10.896 0.645 10.633 1.00 96.94 91 GLY A C 1
ATOM 654 O O . GLY A 1 91 ? 11.280 1.303 11.595 1.00 96.94 91 GLY A O 1
ATOM 655 N N . GLU A 1 92 ? 11.382 0.787 9.407 1.00 95.69 92 GLU A N 1
ATOM 656 C CA . GLU A 1 92 ? 12.319 1.846 9.049 1.00 95.69 92 GLU A CA 1
ATOM 657 C C . GLU A 1 92 ? 11.690 3.235 9.273 1.00 95.69 92 GLU A C 1
ATOM 659 O O . GLU A 1 92 ? 10.500 3.425 9.011 1.00 95.69 92 GLU A O 1
ATOM 664 N N . ARG A 1 93 ? 12.499 4.211 9.706 1.00 97.06 93 ARG A N 1
ATOM 665 C CA . ARG A 1 93 ? 12.103 5.620 9.907 1.00 97.06 93 ARG A CA 1
ATOM 666 C C . ARG A 1 93 ? 10.895 5.757 10.845 1.00 97.06 93 ARG A C 1
ATOM 668 O O . ARG A 1 93 ? 10.990 5.389 12.012 1.00 97.06 93 ARG A O 1
ATOM 675 N N . CYS A 1 94 ? 9.784 6.300 10.348 1.00 97.88 94 CYS A N 1
ATOM 676 C CA . CYS A 1 94 ? 8.535 6.474 11.087 1.00 97.88 94 CYS A CA 1
ATOM 677 C C . CYS A 1 94 ? 7.689 5.197 11.162 1.00 97.88 94 CYS A C 1
ATOM 679 O O . CYS A 1 94 ? 6.660 5.198 11.829 1.00 97.88 94 CYS A O 1
ATOM 681 N N . GLY A 1 95 ? 8.127 4.106 10.530 1.00 98.06 95 GLY A N 1
ATOM 682 C CA . GLY A 1 95 ? 7.481 2.806 10.621 1.00 98.06 95 GLY A CA 1
ATOM 683 C C . GLY A 1 95 ? 6.651 2.429 9.397 1.00 98.06 95 GLY A C 1
ATOM 684 O O . GLY A 1 95 ? 6.729 3.046 8.335 1.00 98.06 95 GLY A O 1
ATOM 685 N N . ASN A 1 96 ? 5.878 1.359 9.562 1.00 98.62 96 ASN A N 1
ATOM 686 C CA . ASN A 1 96 ? 5.007 0.761 8.553 1.00 98.62 96 ASN A CA 1
ATOM 687 C C . ASN A 1 96 ? 3.537 0.846 8.988 1.00 98.62 96 ASN A C 1
ATOM 689 O O . ASN A 1 96 ? 3.219 1.144 10.139 1.00 98.62 96 ASN A O 1
ATOM 693 N N . ALA A 1 97 ? 2.631 0.465 8.089 1.00 98.56 97 ALA A N 1
ATOM 694 C CA . ALA A 1 97 ? 1.220 0.258 8.395 1.00 98.56 97 ALA A CA 1
ATOM 695 C C . ALA A 1 97 ? 1.016 -0.608 9.660 1.00 98.56 97 ALA A C 1
ATOM 697 O O . ALA A 1 97 ? 1.463 -1.758 9.738 1.00 98.56 97 ALA A O 1
ATOM 698 N N . ASN A 1 98 ? 0.330 -0.048 10.663 1.00 98.69 98 ASN A N 1
ATOM 699 C CA . ASN A 1 98 ? 0.132 -0.697 11.956 1.00 98.69 98 ASN A CA 1
ATOM 700 C C . ASN A 1 98 ? -0.964 -1.773 11.889 1.00 98.69 98 ASN A C 1
ATOM 702 O O . ASN A 1 98 ? -2.158 -1.476 11.826 1.00 98.69 98 ASN A O 1
ATOM 706 N N . LEU A 1 99 ? -0.570 -3.044 11.978 1.00 98.69 99 LEU A N 1
ATOM 707 C CA . LEU A 1 99 ? -1.513 -4.163 11.915 1.00 98.69 99 LEU A CA 1
ATOM 708 C C . LEU A 1 99 ? -2.453 -4.242 13.127 1.00 98.69 99 LEU A C 1
ATOM 710 O O . LEU A 1 99 ? -3.552 -4.778 12.999 1.00 98.69 99 LEU A O 1
ATOM 714 N N . ILE A 1 100 ? -2.069 -3.675 14.276 1.00 98.56 100 ILE A N 1
ATOM 715 C CA . ILE A 1 100 ? -2.915 -3.661 15.480 1.00 98.56 100 ILE A CA 1
ATOM 716 C C . ILE A 1 100 ? -4.157 -2.792 15.281 1.00 98.56 100 ILE A C 1
ATOM 718 O O . ILE A 1 100 ? -5.201 -3.098 15.848 1.00 98.56 100 ILE A O 1
ATOM 722 N N . SER A 1 101 ? -4.084 -1.744 14.458 1.00 98.06 101 SER A N 1
ATOM 723 C CA . SER A 1 101 ? -5.253 -0.931 14.108 1.00 98.06 101 SER A CA 1
ATOM 724 C C . SER A 1 101 ? -5.966 -1.443 12.854 1.00 98.06 101 SER A C 1
ATOM 726 O O . SER A 1 101 ? -7.197 -1.420 12.801 1.00 98.06 101 SER A O 1
ATOM 728 N N . ILE A 1 102 ? -5.229 -1.947 11.858 1.00 98.44 102 ILE A N 1
ATOM 729 C CA . ILE A 1 102 ? -5.804 -2.398 10.580 1.00 98.44 102 ILE A CA 1
ATOM 730 C C . ILE A 1 102 ? -6.664 -3.649 10.746 1.00 98.44 102 ILE A C 1
ATOM 732 O O . ILE A 1 102 ? -7.805 -3.657 10.292 1.00 98.44 102 ILE A O 1
ATOM 736 N N . VAL A 1 103 ? -6.158 -4.695 11.406 1.00 98.31 103 VAL A N 1
ATOM 737 C CA . VAL A 1 103 ? -6.885 -5.969 11.540 1.00 98.31 103 VAL A CA 1
ATOM 738 C C . VAL A 1 103 ? -8.269 -5.783 12.178 1.00 98.31 103 VAL A C 1
ATOM 740 O O . VAL A 1 103 ? -9.250 -6.186 11.558 1.00 98.31 103 VAL A O 1
ATOM 743 N N . PRO A 1 104 ? -8.425 -5.137 13.352 1.00 97.62 104 PRO A N 1
ATOM 744 C CA . PRO A 1 104 ? -9.756 -4.910 13.911 1.00 97.62 104 PRO A CA 1
ATOM 745 C C . PRO A 1 104 ? -10.592 -3.935 13.079 1.00 97.62 104 PRO A C 1
ATOM 747 O O . PRO A 1 104 ? -11.817 -4.012 13.129 1.00 97.62 104 PRO A O 1
ATOM 750 N N . THR A 1 105 ? -9.973 -3.032 12.309 1.00 97.88 105 THR A N 1
ATOM 751 C CA . THR A 1 105 ? -10.721 -2.176 11.379 1.00 97.88 105 THR A CA 1
ATOM 752 C C . THR A 1 105 ? -11.416 -3.022 10.317 1.00 97.88 105 THR A C 1
ATOM 754 O O . THR A 1 105 ? -12.630 -2.920 10.168 1.00 97.88 105 THR A O 1
ATOM 757 N N . LEU A 1 106 ? -10.671 -3.909 9.654 1.00 96.62 106 LEU A N 1
ATOM 758 C CA . LEU A 1 106 ? -11.218 -4.811 8.641 1.00 96.62 106 LEU A CA 1
ATOM 759 C C . LEU A 1 106 ? -12.231 -5.797 9.236 1.00 96.62 106 LEU A C 1
ATOM 761 O O . LEU A 1 106 ? -13.276 -6.029 8.648 1.00 96.62 106 LEU A O 1
ATOM 765 N N . SER A 1 107 ? -11.963 -6.335 10.427 1.00 96.88 107 SER A N 1
ATOM 766 C CA . SER A 1 107 ? -12.832 -7.354 11.027 1.00 96.88 107 SER A CA 1
ATOM 767 C C . SER A 1 107 ? -14.109 -6.804 11.669 1.00 96.88 107 SER A C 1
ATOM 769 O O . SER A 1 107 ? -15.067 -7.553 11.837 1.00 96.88 107 SER A O 1
ATOM 771 N N . LEU A 1 108 ? -14.120 -5.545 12.127 1.00 97.00 108 LEU A N 1
ATOM 772 C CA . LEU A 1 108 ? -15.180 -5.031 13.012 1.00 97.00 108 LEU A CA 1
ATOM 773 C C . LEU A 1 108 ? -15.883 -3.773 12.496 1.00 97.00 108 LEU A C 1
ATOM 775 O O . LEU A 1 108 ? -16.810 -3.292 13.159 1.00 97.00 108 LEU A O 1
ATOM 779 N N . LYS A 1 109 ? -15.413 -3.139 11.415 1.00 96.38 109 LYS A N 1
ATOM 780 C CA . LYS A 1 109 ? -16.078 -1.949 10.869 1.00 96.38 109 LYS A CA 1
ATOM 781 C C . LYS A 1 109 ? -16.964 -2.360 9.692 1.00 96.38 109 LYS A C 1
ATOM 783 O O . LYS A 1 109 ? -16.427 -2.870 8.721 1.00 96.38 109 LYS A O 1
ATOM 788 N N . PRO A 1 110 ? -18.280 -2.064 9.716 1.00 91.94 110 PRO A N 1
ATOM 789 C CA . PRO A 1 110 ? -19.206 -2.454 8.644 1.00 91.94 110 PRO A CA 1
ATOM 790 C C . PRO A 1 110 ? -18.829 -1.962 7.243 1.00 91.94 110 PRO A C 1
ATOM 792 O O . PRO A 1 110 ? -19.271 -2.532 6.260 1.00 91.94 110 PRO A O 1
ATOM 795 N N . ALA A 1 111 ? -18.022 -0.903 7.144 1.00 89.69 111 ALA A N 1
ATOM 796 C CA . ALA A 1 111 ? -17.508 -0.418 5.865 1.00 89.69 111 ALA A CA 1
ATOM 797 C C . ALA A 1 111 ? -16.491 -1.377 5.205 1.00 89.69 111 ALA A C 1
ATOM 799 O O . ALA A 1 111 ? -16.237 -1.248 4.013 1.00 89.69 111 ALA A O 1
ATOM 800 N N . PHE A 1 112 ? -15.909 -2.308 5.970 1.00 86.31 112 PHE A N 1
ATOM 801 C CA . PHE A 1 112 ? -14.858 -3.234 5.533 1.00 86.31 112 PHE A CA 1
ATOM 802 C C . PHE A 1 112 ? -15.147 -4.713 5.853 1.00 86.31 112 PHE A C 1
ATOM 804 O O . PHE A 1 112 ? -14.360 -5.565 5.442 1.00 86.31 112 PHE A O 1
ATOM 811 N N . ALA A 1 113 ? -16.224 -4.996 6.594 1.00 69.31 113 ALA A N 1
ATOM 812 C CA . ALA A 1 113 ? -16.604 -6.326 7.076 1.00 69.31 113 ALA A CA 1
ATOM 813 C C . ALA A 1 113 ? -17.516 -7.079 6.098 1.00 69.31 113 ALA A C 1
ATOM 815 O O . ALA A 1 113 ? -18.329 -6.414 5.416 1.00 69.31 113 ALA A O 1
#

Mean predicted aligned error: 2.14 Å

Solvent-accessible surface area (backbone atoms only — not comparable to full-atom values): 5836 Å² total; per-residue (Å²): 66,60,60,37,74,76,37,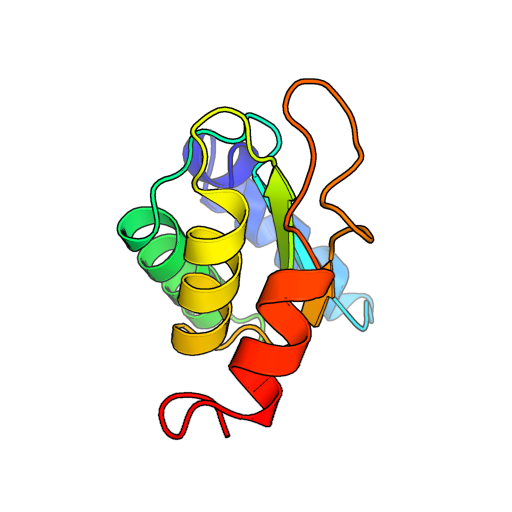50,69,60,40,48,51,53,50,46,52,45,44,78,73,64,46,75,62,48,68,43,39,28,79,80,11,69,72,50,40,71,55,41,24,54,51,45,44,50,46,35,75,70,70,46,58,32,84,34,24,26,36,36,30,23,20,64,67,74,36,12,56,56,30,50,51,31,28,40,77,48,38,34,70,40,80,47,60,24,74,82,12,59,57,72,90,68,10,24,12,33,41,70,62,48,54,56,42,41,71,71,34,80,93,60,87

pLDDT: mean 97.35, std 3.24, range [69.31, 98.81]

Nearest PDB structures (foldseek):
  4ov9-assembly1_A-2  TM=9.081E-01  e=7.290E-07  Leptospira biflexa serovar Patoc strain 'Patoc 1 (Paris)'
  4ov4-assembly1_A-2  TM=9.112E-01  e=1.223E-06  Leptospira biflexa serovar Patoc strain 'Patoc 1 (Paris)'
  4jn6-assembly1_A  TM=9.056E-01  e=1.802E-06  Mycobacterium tuberculosis
  2zyf-assembly1_A-2  TM=8.661E-01  e=2.334E-06  Thermus thermophilus HB27
  3a9i-assembly1_A-2  TM=8.842E-01  e=5.771E-06  Thermus thermophilus HB27

Foldseek 3Di:
DVVCVVPVVVVLVVQVVCVVVPQQADEDEPPVLPDALVNLLVSLLVSVVSPDAQNRYEYKHACQVPCQQVNRVSSVVSRHDYYDADDVQDDPDRGTHHCVVNVCCLVPPPVND

Sequence (113 aa):
FDGFKANPDYALACARTAYDAGARWVVLCDTNGGTQPSEVRSIVEKVIGGGIPGDHLGIHAHDDTGQAVANSLAAVEAGVRQIQGTLNGIGERCGNANLISIVPTLSLKPAFA

Secondary structure (DSSP, 8-state):
-HHHHH-HHHHHHHHHHHHHTT-S-EEEEETTS---HHHHHHHHHHHHHTT--GGGEEEEEB-TTS-HHHHHHHHHHTT--EEE-BGGG--STT-B-BHHHHHHHHHH-TTT-